Protein AF-A0A9E5C699-F1 (afdb_monomer)

Nearest PDB structures (foldseek):
  2d1f-assembly1_B  TM=9.800E-01  e=3.601E-03  Mycobacterium tuberculosis
  2zsj-assembly2_C  TM=9.409E-01  e=1.602E-03  Aquifex aeolicus
  2zsj-assembly2_D  TM=9.374E-01  e=3.383E-03  Aquifex aeolicus
  6cgq-assembly1_B-2  TM=9.684E-01  e=5.927E-03  Bacillus spizizenii
  6cgq-assembly1_A  TM=9.674E-01  e=7.605E-03  Bacillus spizizenii

Fold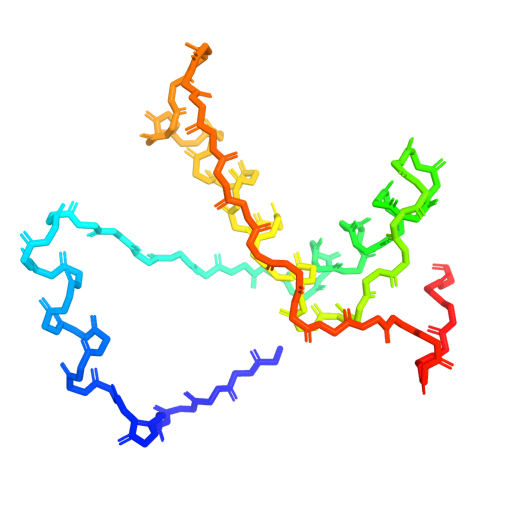seek 3Di:
DDDPDDPCVVVVVVVCVVVVHDDDDADLVLLLVQQQCCCPPVVANADSVLSRQVSVVVVCVVVCVDPPPDDDDRDRPGGCPVPDRRD

Radius of gyration: 14.01 Å; Cα contacts (8 Å, |Δi|>4): 76; chains: 1; bounding box: 34×36×26 Å

Secondary structure (DSSP, 8-state):
---SS-TTHHHHHHHHHHTT-------HHHHHHHHHHHHHHS---B-HHHHHHHHHHHHHHHTTSSPTT---------BGGGSPPP-

Mean predicted aligned error: 3.88 Å

Sequence (87 aa):
MSIAAPSRLWQIMEILRLTAGSAVAVEESSILVMQRDLAEQEGIFAEPTSAVAFAGLEVLASQGVIQEGETVLVPVTGFGLKDEPPR

Structure (mmCIF, N/CA/C/O backbone):
data_AF-A0A9E5C699-F1
#
_entry.id   AF-A0A9E5C699-F1
#
loop_
_atom_site.group_PDB
_atom_site.id
_atom_site.type_symbol
_atom_site.label_atom_id
_atom_site.label_alt_id
_atom_site.label_comp_id
_atom_site.label_asym_id
_atom_site.label_entity_id
_atom_site.label_seq_id
_atom_site.pdbx_PDB_ins_code
_atom_site.Cartn_x
_atom_site.Cartn_y
_atom_site.Cartn_z
_atom_site.occupancy
_atom_site.B_iso_or_equiv
_atom_site.auth_seq_id
_atom_site.auth_comp_id
_atom_site.auth_asym_id
_atom_site.auth_atom_id
_atom_site.pdbx_PDB_model_num
ATOM 1 N N . MET A 1 1 ? 5.687 -0.264 -12.078 1.00 60.53 1 MET A N 1
ATOM 2 C CA . MET A 1 1 ? 6.671 -1.376 -11.988 1.00 60.53 1 MET A CA 1
ATOM 3 C C . MET A 1 1 ? 5.911 -2.712 -11.981 1.00 60.53 1 MET A C 1
ATOM 5 O O . MET A 1 1 ? 4.967 -2.826 -11.215 1.00 60.53 1 MET A O 1
ATOM 9 N N . SER A 1 2 ? 6.238 -3.703 -12.824 1.00 76.44 2 SER A N 1
ATOM 10 C CA . SER A 1 2 ? 5.528 -5.004 -12.849 1.00 76.44 2 SER A CA 1
ATOM 11 C C . SER A 1 2 ? 6.492 -6.168 -13.077 1.00 76.44 2 SER A C 1
ATOM 13 O O . SER A 1 2 ? 7.411 -6.063 -13.888 1.00 76.44 2 SER A O 1
ATOM 15 N N . ILE A 1 3 ? 6.277 -7.278 -12.365 1.00 82.88 3 ILE A N 1
ATOM 16 C CA . ILE A 1 3 ? 7.008 -8.536 -12.551 1.00 82.88 3 ILE A CA 1
ATOM 17 C C . ILE A 1 3 ? 6.033 -9.536 -13.167 1.00 82.88 3 ILE A C 1
ATOM 19 O O . ILE A 1 3 ? 5.158 -10.051 -12.478 1.00 82.88 3 ILE A O 1
ATOM 23 N N . ALA A 1 4 ? 6.202 -9.832 -14.457 1.00 86.88 4 ALA A N 1
ATOM 24 C CA . ALA A 1 4 ? 5.286 -10.704 -15.199 1.00 86.88 4 ALA A CA 1
ATOM 25 C C . ALA A 1 4 ? 5.194 -12.134 -14.627 1.00 86.88 4 ALA A C 1
ATOM 27 O O . ALA A 1 4 ? 4.155 -12.777 -14.731 1.00 86.88 4 ALA A O 1
ATOM 28 N N . ALA A 1 5 ? 6.272 -12.632 -14.012 1.00 90.31 5 ALA A N 1
ATOM 29 C CA . ALA A 1 5 ? 6.332 -13.962 -13.410 1.00 90.31 5 ALA A CA 1
ATOM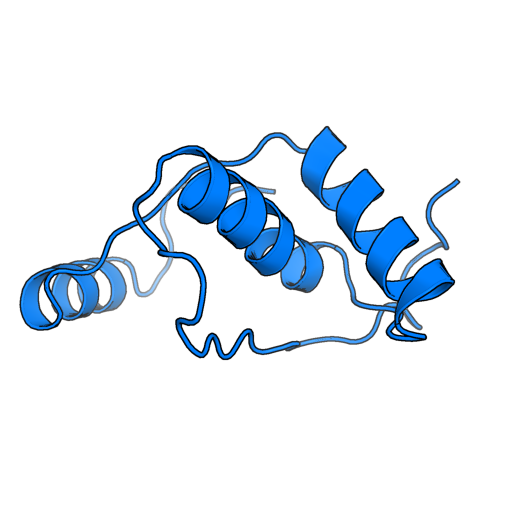 30 C C . ALA A 1 5 ? 7.093 -13.914 -12.071 1.00 90.31 5 ALA A C 1
ATOM 32 O O . ALA A 1 5 ? 8.299 -14.175 -12.037 1.00 90.31 5 ALA A O 1
ATOM 33 N N . PRO A 1 6 ? 6.434 -13.539 -10.957 1.00 91.69 6 PRO A N 1
ATOM 34 C CA . PRO A 1 6 ? 7.099 -13.486 -9.663 1.00 91.69 6 PRO A CA 1
ATOM 35 C C . PRO A 1 6 ? 7.468 -14.900 -9.201 1.00 91.69 6 PRO A C 1
ATOM 37 O O . PRO A 1 6 ? 6.674 -15.835 -9.305 1.00 91.69 6 PRO A O 1
ATOM 40 N N . SER A 1 7 ? 8.666 -15.061 -8.634 1.00 95.12 7 SER A N 1
ATOM 41 C CA . SER A 1 7 ? 9.214 -16.369 -8.226 1.00 95.12 7 SER A CA 1
ATOM 42 C C . SER A 1 7 ? 8.335 -17.131 -7.230 1.00 95.12 7 SER A C 1
ATOM 44 O O . SER A 1 7 ? 8.372 -18.358 -7.170 1.00 95.12 7 SER A O 1
ATOM 46 N N . ARG A 1 8 ? 7.520 -16.404 -6.462 1.00 96.38 8 ARG A N 1
ATOM 47 C CA . ARG A 1 8 ? 6.605 -16.935 -5.446 1.00 96.38 8 ARG A CA 1
ATOM 48 C C . ARG A 1 8 ? 5.132 -16.811 -5.844 1.00 96.38 8 ARG A C 1
ATOM 50 O O . ARG A 1 8 ? 4.275 -16.778 -4.967 1.00 96.38 8 ARG A O 1
ATOM 57 N N . LEU A 1 9 ? 4.823 -16.758 -7.147 1.00 95.94 9 LEU A N 1
ATOM 58 C CA . LEU A 1 9 ? 3.447 -16.614 -7.647 1.00 95.94 9 LEU A CA 1
ATOM 59 C C . LEU A 1 9 ? 2.478 -17.616 -7.003 1.00 95.94 9 LEU A C 1
ATOM 61 O O . LEU A 1 9 ? 1.382 -17.244 -6.601 1.00 95.94 9 LEU A O 1
ATOM 65 N N . TRP A 1 10 ? 2.890 -18.877 -6.862 1.00 97.06 10 TRP A N 1
ATOM 66 C CA . TRP A 1 10 ? 2.049 -19.913 -6.262 1.00 97.06 10 TRP A CA 1
ATOM 67 C C . TRP A 1 10 ? 1.685 -19.608 -4.800 1.00 97.06 10 TRP A C 1
ATOM 69 O O . TRP A 1 10 ? 0.519 -19.748 -4.446 1.00 97.06 10 TRP A O 1
ATOM 79 N N . GLN A 1 11 ? 2.633 -19.111 -3.994 1.00 98.12 11 GLN A N 1
ATOM 80 C CA . GLN A 1 11 ? 2.404 -18.732 -2.590 1.00 98.12 11 GLN A CA 1
ATOM 81 C C . GLN A 1 11 ? 1.458 -17.532 -2.489 1.00 98.12 11 GLN A C 1
ATOM 83 O O . GLN A 1 11 ? 0.587 -17.503 -1.624 1.00 98.12 11 GLN A O 1
ATOM 88 N N . ILE A 1 12 ? 1.596 -16.562 -3.403 1.00 96.94 12 ILE A N 1
ATOM 89 C CA . ILE A 1 12 ? 0.697 -15.401 -3.497 1.00 96.94 12 ILE A CA 1
ATOM 90 C C . ILE A 1 12 ? -0.733 -15.869 -3.802 1.00 96.94 12 ILE A C 1
ATOM 92 O O . ILE A 1 12 ? -1.674 -15.505 -3.104 1.00 96.94 12 ILE A O 1
ATOM 96 N N . MET A 1 13 ? -0.906 -16.728 -4.809 1.00 97.50 13 MET A N 1
ATOM 97 C CA . MET A 1 13 ? -2.230 -17.239 -5.180 1.00 97.50 13 MET A CA 1
ATOM 98 C C . MET A 1 13 ? -2.842 -18.134 -4.096 1.00 97.50 13 MET A C 1
ATOM 100 O O . MET A 1 13 ? -4.060 -18.159 -3.931 1.00 97.50 13 MET A O 1
ATOM 104 N N . GLU A 1 14 ? -2.018 -18.900 -3.382 1.00 98.31 14 GLU A N 1
ATOM 105 C CA . GLU A 1 14 ? -2.451 -19.716 -2.251 1.00 98.31 14 GLU A CA 1
ATOM 106 C C . GLU A 1 14 ? -2.983 -18.848 -1.109 1.00 98.31 14 GLU A C 1
ATOM 108 O O . GLU A 1 14 ? -4.124 -19.056 -0.696 1.00 98.31 14 GLU A O 1
ATOM 113 N N . ILE A 1 15 ? -2.222 -17.845 -0.654 1.00 98.12 15 ILE A N 1
ATOM 114 C CA . ILE A 1 15 ? -2.652 -17.021 0.480 1.00 98.12 15 ILE A CA 1
ATOM 115 C C . ILE A 1 15 ? -3.903 -16.204 0.152 1.00 98.12 15 ILE A C 1
ATOM 117 O O . ILE A 1 15 ? -4.810 -16.172 0.974 1.00 98.12 15 ILE A O 1
ATOM 121 N N . LEU A 1 16 ? -4.015 -15.651 -1.065 1.00 97.44 16 LEU A N 1
ATOM 122 C CA . LEU A 1 16 ? -5.219 -14.933 -1.501 1.00 97.44 16 LEU A CA 1
ATOM 123 C C . LEU A 1 16 ? -6.469 -15.819 -1.427 1.00 97.44 16 LEU A C 1
ATOM 125 O O . LEU A 1 16 ? -7.516 -15.376 -0.965 1.00 97.44 16 LEU A O 1
ATOM 129 N N . ARG A 1 17 ? -6.369 -17.091 -1.833 1.00 97.81 17 ARG A N 1
ATOM 130 C CA . ARG A 1 17 ? -7.496 -18.031 -1.727 1.00 97.81 17 ARG A CA 1
ATOM 131 C C . ARG A 1 17 ? -7.807 -18.402 -0.279 1.00 97.81 17 ARG A C 1
ATOM 133 O O . ARG A 1 17 ? -8.977 -18.446 0.081 1.00 97.81 17 ARG A O 1
ATOM 140 N N . LEU A 1 18 ? -6.783 -18.671 0.534 1.00 98.50 18 LEU A N 1
ATOM 141 C CA . LEU A 1 18 ? -6.954 -19.073 1.935 1.00 98.50 18 LEU A CA 1
ATOM 142 C C . LEU A 1 18 ? -7.587 -17.972 2.791 1.00 98.50 18 LEU A C 1
ATOM 144 O O . LEU A 1 18 ? -8.361 -18.279 3.693 1.00 98.50 18 LEU A O 1
ATOM 148 N N . THR A 1 19 ? -7.270 -16.707 2.514 1.00 97.50 19 THR A N 1
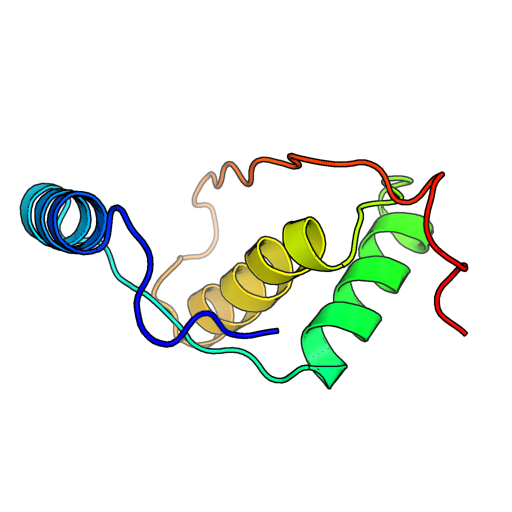ATOM 149 C CA . THR A 1 19 ? -7.789 -15.562 3.274 1.00 97.50 19 THR A CA 1
ATOM 150 C C . THR A 1 19 ? -9.027 -14.926 2.649 1.00 97.50 19 THR A C 1
ATOM 152 O O . THR A 1 19 ? -9.522 -13.942 3.191 1.00 97.50 19 THR A O 1
ATOM 155 N N . ALA A 1 20 ? -9.511 -15.449 1.514 1.00 96.62 20 ALA A N 1
ATOM 156 C CA . ALA A 1 20 ? -10.475 -14.757 0.652 1.00 96.62 20 ALA A CA 1
ATOM 157 C C . ALA A 1 20 ? -10.042 -13.306 0.333 1.00 96.62 20 ALA A C 1
ATOM 159 O O . ALA A 1 20 ? -10.865 -12.398 0.239 1.00 96.62 20 ALA A O 1
ATOM 160 N N . GLY A 1 21 ? -8.730 -13.097 0.196 1.00 95.25 21 GLY A N 1
ATOM 161 C CA . GLY A 1 21 ? -8.121 -11.815 -0.127 1.00 95.25 21 GLY A CA 1
ATOM 162 C C . GLY A 1 21 ? -8.239 -11.454 -1.607 1.00 95.25 21 GLY A C 1
ATOM 163 O O . GLY A 1 21 ? -8.692 -12.239 -2.440 1.00 95.25 21 GLY A O 1
ATOM 164 N N . SER A 1 22 ? -7.772 -10.252 -1.942 1.00 93.00 22 SER A N 1
ATOM 165 C CA . SER A 1 22 ? -7.808 -9.710 -3.301 1.00 93.00 22 SER A CA 1
ATOM 166 C C . SER A 1 22 ? -6.459 -9.116 -3.715 1.00 93.00 22 SER A C 1
ATOM 168 O O . SER A 1 22 ? -5.576 -8.890 -2.887 1.00 93.00 22 SER A O 1
ATOM 170 N N . ALA A 1 23 ? -6.309 -8.866 -5.013 1.00 94.19 23 ALA A N 1
ATOM 171 C CA . ALA A 1 23 ? -5.195 -8.135 -5.596 1.00 94.19 23 ALA A CA 1
ATOM 172 C C 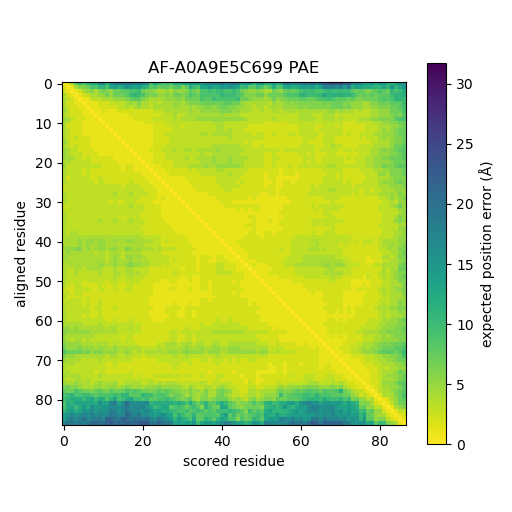. ALA A 1 23 ? -5.743 -7.071 -6.549 1.00 94.19 23 ALA A C 1
ATOM 174 O O . ALA A 1 23 ? -6.714 -7.310 -7.266 1.00 94.19 23 ALA A O 1
ATOM 175 N N . VAL A 1 24 ? -5.099 -5.908 -6.572 1.00 96.12 24 VAL A N 1
ATOM 176 C CA . VAL A 1 24 ? -5.497 -4.772 -7.403 1.00 96.12 24 VAL A CA 1
ATOM 177 C C . VAL A 1 24 ? -4.297 -4.257 -8.189 1.00 96.12 24 VAL A C 1
ATOM 179 O O . VAL A 1 24 ? -3.161 -4.325 -7.720 1.00 96.12 24 VAL A O 1
ATOM 182 N N . ALA A 1 25 ? -4.549 -3.776 -9.403 1.00 95.25 25 ALA A N 1
ATOM 183 C CA . ALA A 1 25 ? -3.561 -3.067 -10.204 1.00 95.25 25 ALA A CA 1
ATOM 184 C C . ALA A 1 25 ? -3.746 -1.559 -10.014 1.00 95.25 25 ALA A C 1
ATOM 186 O O . ALA A 1 25 ? -4.873 -1.087 -9.872 1.00 95.25 25 ALA A O 1
ATOM 187 N N . VAL A 1 26 ? -2.643 -0.816 -10.030 1.00 96.31 26 VAL A N 1
ATOM 188 C CA . VAL A 1 26 ? -2.646 0.644 -9.901 1.00 96.31 26 VAL A CA 1
ATOM 189 C C . VAL A 1 26 ? -1.842 1.273 -11.025 1.00 96.31 26 VAL A C 1
ATOM 191 O O . VAL A 1 26 ? -0.918 0.657 -11.561 1.00 96.31 26 VAL A O 1
ATOM 194 N N . GLU A 1 27 ? -2.194 2.507 -11.363 1.00 95.06 27 GLU A N 1
ATOM 195 C CA . GLU A 1 27 ? -1.460 3.306 -12.336 1.00 95.06 27 GLU A CA 1
ATOM 196 C C . GLU A 1 27 ? -0.149 3.825 -11.741 1.00 95.06 27 GLU A C 1
ATOM 198 O O . GLU A 1 27 ? -0.072 4.166 -10.559 1.00 95.06 27 GLU A O 1
ATOM 203 N N . GLU A 1 28 ? 0.884 3.949 -12.576 1.00 93.62 28 GLU A N 1
ATOM 204 C CA . GLU A 1 28 ? 2.194 4.452 -12.138 1.00 93.62 28 GLU A CA 1
ATOM 205 C C . GLU A 1 28 ? 2.096 5.876 -11.565 1.00 93.62 28 GLU A C 1
ATOM 207 O O . GLU A 1 28 ? 2.756 6.205 -10.581 1.00 93.62 28 GLU A O 1
ATOM 212 N N . SER A 1 29 ? 1.217 6.714 -12.124 1.00 95.19 29 SER A N 1
ATOM 213 C CA . SER A 1 29 ? 0.976 8.071 -11.624 1.00 95.19 29 SER A CA 1
ATOM 214 C C . SER A 1 29 ? 0.462 8.089 -10.185 1.00 95.19 29 SER A C 1
ATOM 216 O O . SER A 1 29 ? 0.856 8.959 -9.413 1.00 95.19 29 SER A O 1
ATOM 218 N N . SER A 1 30 ? -0.380 7.124 -9.807 1.00 96.06 30 SER A N 1
ATOM 219 C CA . SER A 1 30 ? -0.913 7.023 -8.445 1.00 96.06 30 SER A CA 1
ATOM 220 C C . SER A 1 30 ? 0.179 6.668 -7.437 1.00 96.06 30 SER A C 1
ATOM 222 O O . SER A 1 30 ? 0.135 7.134 -6.305 1.00 96.06 30 SER A O 1
ATOM 224 N N . ILE A 1 31 ? 1.196 5.903 -7.851 1.00 95.25 31 ILE A N 1
ATOM 225 C CA . ILE A 1 31 ? 2.347 5.572 -7.000 1.00 95.25 31 ILE A CA 1
ATOM 226 C C . ILE A 1 3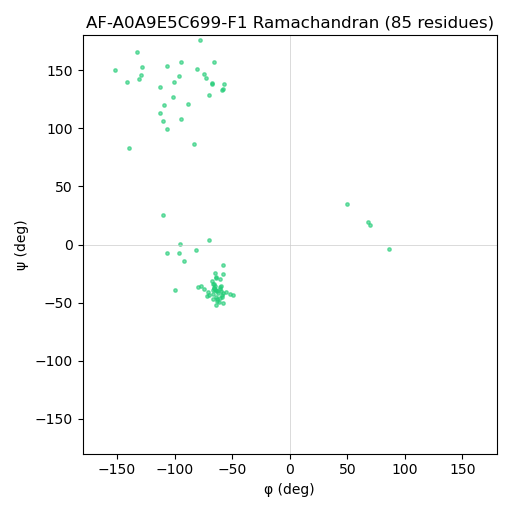1 ? 3.120 6.844 -6.634 1.00 95.25 31 ILE A C 1
ATOM 228 O O . ILE A 1 31 ? 3.443 7.048 -5.467 1.00 95.25 31 ILE A O 1
ATOM 232 N N . LEU A 1 32 ? 3.392 7.706 -7.619 1.00 93.94 32 LEU A N 1
ATOM 233 C CA . LEU A 1 32 ? 4.137 8.953 -7.409 1.00 93.94 32 LEU A CA 1
ATOM 234 C C . LEU A 1 32 ? 3.364 9.946 -6.538 1.00 93.94 32 LEU A C 1
ATOM 236 O O . LEU A 1 32 ? 3.944 10.545 -5.633 1.00 93.94 32 LEU A O 1
ATOM 240 N N . VAL A 1 33 ? 2.055 10.087 -6.781 1.00 95.56 33 VAL A N 1
ATOM 241 C CA . VAL A 1 33 ? 1.172 10.910 -5.939 1.00 95.56 33 VAL A CA 1
ATOM 242 C C . VAL A 1 33 ? 1.219 10.414 -4.499 1.00 95.56 33 VAL A C 1
ATOM 244 O O . VAL A 1 33 ? 1.509 11.190 -3.596 1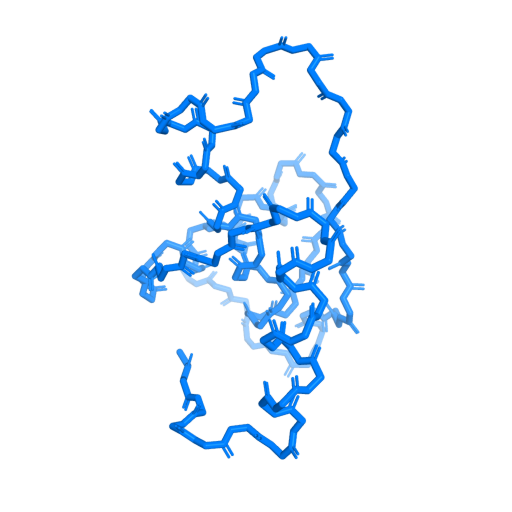.00 95.56 33 VAL A O 1
ATOM 247 N N . MET A 1 34 ? 1.043 9.110 -4.295 1.00 96.00 34 MET A N 1
ATOM 248 C CA . MET A 1 34 ? 1.025 8.530 -2.959 1.00 96.00 34 MET A CA 1
ATOM 249 C C . MET A 1 34 ? 2.376 8.639 -2.246 1.00 96.00 34 MET A C 1
ATOM 251 O O . MET A 1 34 ? 2.428 8.905 -1.050 1.00 96.00 34 MET A O 1
ATOM 255 N N . GLN A 1 35 ? 3.488 8.478 -2.967 1.00 94.94 35 GLN A N 1
ATOM 256 C CA . GLN A 1 35 ? 4.824 8.674 -2.404 1.00 94.94 35 GLN A CA 1
ATOM 257 C C . GLN A 1 35 ? 5.013 10.105 -1.884 1.00 94.94 35 GLN A C 1
ATOM 259 O O . GLN A 1 35 ? 5.531 10.293 -0.780 1.00 94.94 35 GLN A O 1
ATOM 264 N N . ARG A 1 36 ? 4.60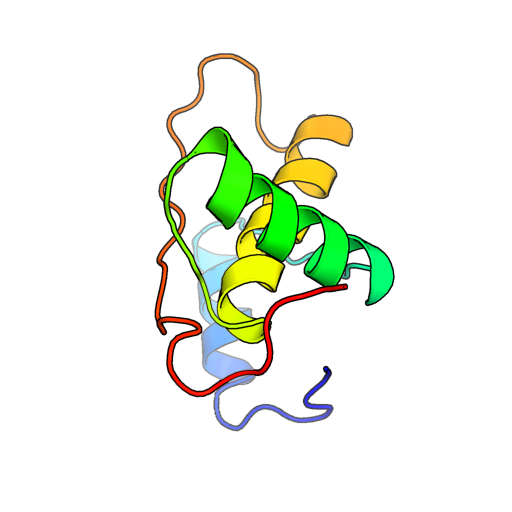1 11.105 -2.673 1.00 94.31 36 ARG A N 1
ATOM 265 C CA . ARG A 1 36 ? 4.655 12.514 -2.270 1.00 94.31 36 ARG A CA 1
ATOM 266 C C . ARG A 1 36 ? 3.749 12.765 -1.070 1.00 94.31 36 ARG A C 1
ATOM 268 O O . ARG A 1 36 ? 4.203 13.343 -0.089 1.00 94.31 36 ARG A O 1
ATOM 275 N N . ASP A 1 37 ? 2.505 12.304 -1.128 1.00 95.94 37 ASP A N 1
ATOM 276 C CA . ASP A 1 37 ? 1.518 12.562 -0.083 1.00 95.94 37 ASP A CA 1
ATOM 277 C C . ASP A 1 37 ? 1.947 11.929 1.254 1.00 95.94 37 ASP A C 1
ATOM 279 O O . ASP A 1 37 ? 1.883 12.589 2.289 1.00 95.94 37 ASP A O 1
ATOM 283 N N . LEU A 1 38 ? 2.514 10.716 1.241 1.00 95.44 38 LEU A N 1
ATOM 284 C CA . LEU A 1 38 ? 3.119 10.099 2.430 1.00 95.44 38 LEU A CA 1
ATOM 285 C C . LEU A 1 38 ? 4.272 10.933 3.007 1.00 95.44 38 LEU A C 1
ATOM 287 O O . LEU A 1 38 ? 4.400 11.055 4.227 1.00 95.44 38 LEU A O 1
ATOM 291 N N . ALA A 1 39 ? 5.114 11.519 2.155 1.00 94.50 39 ALA A N 1
ATOM 292 C CA . ALA A 1 39 ? 6.237 12.333 2.604 1.00 94.50 39 ALA A CA 1
ATOM 293 C C . ALA A 1 39 ? 5.778 13.681 3.185 1.00 94.50 39 ALA A C 1
ATOM 295 O O . ALA A 1 39 ? 6.274 14.095 4.233 1.00 94.50 39 ALA A O 1
ATOM 296 N N . GLU A 1 40 ? 4.838 14.353 2.519 1.00 95.75 40 GLU A N 1
ATOM 297 C CA . GLU A 1 40 ? 4.379 15.698 2.880 1.00 95.75 40 GLU A CA 1
ATOM 298 C C . GLU A 1 40 ? 3.376 15.704 4.037 1.00 95.75 40 GLU A C 1
ATOM 300 O O . GLU A 1 40 ? 3.405 16.623 4.857 1.00 95.75 40 GLU A O 1
ATOM 305 N N . GLN A 1 41 ? 2.495 14.703 4.112 1.00 97.06 41 GLN A N 1
ATOM 306 C CA . GLN A 1 41 ? 1.386 14.678 5.072 1.00 97.06 41 GLN A CA 1
ATOM 307 C C . GLN A 1 41 ? 1.701 13.813 6.296 1.00 97.06 41 GLN A C 1
ATOM 309 O O . GLN A 1 41 ? 1.398 14.211 7.419 1.00 97.06 41 GLN A O 1
ATOM 314 N N . GLU A 1 42 ? 2.370 12.674 6.096 1.00 95.25 42 GLU A N 1
ATOM 315 C CA . GLU A 1 42 ? 2.639 11.693 7.160 1.00 95.25 42 GLU A CA 1
ATOM 316 C C . GLU A 1 42 ? 4.108 11.684 7.619 1.00 95.25 42 GLU A C 1
ATOM 318 O O . GLU A 1 42 ? 4.467 11.005 8.582 1.00 95.25 42 GLU A O 1
ATOM 323 N 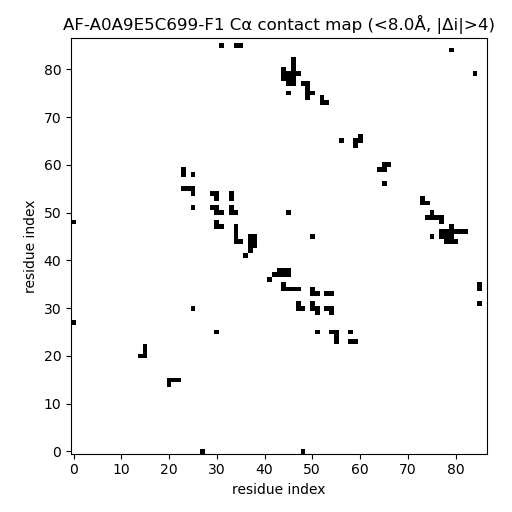N . GLY A 1 43 ? 4.991 12.427 6.940 1.00 94.19 43 GLY A N 1
ATOM 324 C CA . GLY A 1 43 ? 6.429 12.435 7.231 1.00 94.19 43 GLY A CA 1
ATOM 325 C C . GLY A 1 43 ? 7.134 11.114 6.900 1.00 94.19 43 GLY A C 1
ATOM 326 O O . GLY A 1 43 ? 8.225 10.847 7.412 1.00 94.19 43 GLY A O 1
ATOM 327 N N . ILE A 1 44 ? 6.528 10.276 6.053 1.00 94.06 44 ILE A N 1
ATOM 328 C CA . ILE A 1 44 ? 7.050 8.968 5.651 1.00 94.06 44 ILE A CA 1
ATOM 329 C C . ILE A 1 44 ? 7.552 9.062 4.212 1.00 94.06 44 ILE A C 1
ATOM 331 O O . ILE A 1 44 ? 6.791 8.947 3.256 1.00 94.06 44 ILE A O 1
ATOM 335 N N . PHE A 1 45 ? 8.865 9.210 4.039 1.00 93.25 45 PHE A N 1
ATOM 336 C CA . PHE A 1 45 ? 9.464 9.141 2.708 1.00 93.25 45 PHE A CA 1
ATOM 337 C C . PHE A 1 45 ? 9.710 7.680 2.305 1.00 93.25 45 PHE A C 1
ATOM 339 O O . PHE A 1 45 ? 10.778 7.117 2.561 1.00 93.25 45 PHE A O 1
ATOM 346 N N . ALA A 1 46 ? 8.690 7.046 1.727 1.00 93.88 46 ALA A N 1
ATOM 347 C CA . ALA A 1 46 ? 8.739 5.667 1.243 1.00 93.88 46 ALA A CA 1
ATOM 348 C C . ALA A 1 46 ? 9.412 5.566 -0.140 1.00 93.88 46 ALA A C 1
ATOM 350 O O . ALA A 1 46 ? 9.334 6.489 -0.951 1.00 93.88 46 ALA A O 1
ATOM 351 N N . GLU A 1 47 ? 10.053 4.431 -0.433 1.00 92.75 47 GLU A N 1
ATOM 352 C CA . GLU A 1 47 ? 10.452 4.111 -1.815 1.00 92.75 47 GLU A CA 1
ATOM 353 C C . GLU A 1 47 ? 9.199 3.906 -2.704 1.00 92.75 47 GLU A C 1
ATOM 355 O O . GLU A 1 47 ? 8.141 3.517 -2.184 1.00 92.75 47 GLU A O 1
ATOM 360 N N . PRO A 1 48 ? 9.284 4.072 -4.039 1.00 91.81 48 PRO A N 1
ATOM 361 C CA . PRO A 1 48 ? 8.127 3.923 -4.928 1.00 91.81 48 PRO A CA 1
ATOM 362 C C . PRO A 1 48 ? 7.422 2.566 -4.799 1.00 91.81 48 PRO A C 1
ATOM 364 O O . PRO A 1 48 ? 6.196 2.497 -4.753 1.00 91.81 48 PRO A O 1
ATOM 367 N N . THR A 1 49 ? 8.173 1.469 -4.665 1.00 91.25 49 THR A N 1
ATOM 368 C CA . THR A 1 49 ? 7.610 0.117 -4.500 1.00 91.25 49 THR A CA 1
ATOM 369 C C . THR A 1 49 ? 6.821 -0.059 -3.209 1.00 91.25 49 THR A C 1
ATOM 371 O O . THR A 1 49 ? 5.868 -0.835 -3.191 1.00 91.25 49 THR A O 1
ATOM 374 N N . SER A 1 50 ? 7.167 0.678 -2.152 1.00 94.56 50 SER A N 1
ATOM 375 C CA . SER A 1 50 ? 6.397 0.696 -0.906 1.00 94.56 50 SER A CA 1
ATOM 376 C C . SER A 1 50 ? 5.136 1.561 -1.043 1.00 94.56 50 SER A C 1
ATOM 378 O O . SER A 1 50 ? 4.077 1.183 -0.543 1.00 94.56 50 SER A O 1
ATOM 380 N N . ALA A 1 51 ? 5.203 2.671 -1.788 1.00 95.50 51 ALA A N 1
ATOM 381 C CA . ALA A 1 51 ? 4.048 3.535 -2.053 1.00 95.50 51 ALA A CA 1
ATOM 382 C C . ALA A 1 51 ? 2.943 2.848 -2.889 1.00 95.50 51 ALA A C 1
ATOM 384 O O . ALA A 1 51 ? 1.768 3.185 -2.744 1.00 95.50 51 ALA A O 1
ATOM 385 N N . VAL A 1 52 ? 3.280 1.828 -3.696 1.00 96.25 52 VAL A N 1
AT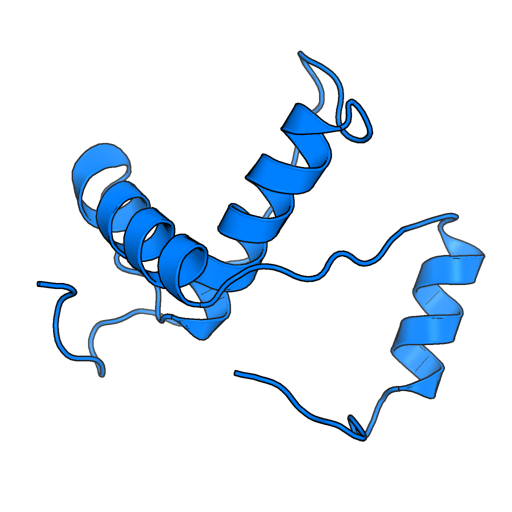OM 386 C CA . VAL A 1 52 ? 2.305 1.005 -4.450 1.00 96.25 52 VAL A CA 1
ATOM 387 C C . VAL A 1 52 ? 1.193 0.461 -3.551 1.00 96.25 52 VAL A C 1
ATOM 389 O O . VAL A 1 52 ? 0.028 0.468 -3.945 1.00 96.25 52 VAL A O 1
ATOM 392 N N . ALA A 1 53 ? 1.533 -0.014 -2.349 1.00 95.94 53 ALA A N 1
ATOM 393 C CA . ALA A 1 53 ? 0.557 -0.620 -1.446 1.00 95.94 53 ALA A CA 1
ATOM 394 C C . ALA A 1 53 ? -0.481 0.400 -0.948 1.00 95.94 53 ALA A C 1
ATOM 396 O O . ALA A 1 53 ? -1.655 0.065 -0.806 1.00 95.94 53 ALA A O 1
ATOM 397 N N . PHE A 1 54 ? -0.070 1.654 -0.753 1.00 97.06 54 PHE A N 1
ATOM 398 C CA . PHE A 1 54 ? -0.958 2.745 -0.359 1.00 97.06 54 PHE A CA 1
ATOM 399 C C . PHE A 1 54 ? -1.839 3.219 -1.523 1.00 97.06 54 PHE A C 1
ATOM 401 O O . PHE A 1 54 ? -3.032 3.437 -1.334 1.00 97.06 54 PHE A O 1
ATOM 408 N N . ALA A 1 55 ? -1.303 3.279 -2.747 1.00 97.19 55 ALA A N 1
ATOM 409 C CA . ALA A 1 55 ? -2.126 3.518 -3.934 1.00 97.19 55 ALA A CA 1
ATOM 410 C C . ALA A 1 55 ? -3.176 2.401 -4.111 1.00 97.19 55 ALA A C 1
ATOM 412 O O . ALA A 1 55 ? -4.328 2.658 -4.448 1.00 97.19 55 ALA A O 1
ATOM 413 N N . GLY A 1 56 ? -2.804 1.147 -3.827 1.00 97.31 56 GLY A N 1
ATOM 414 C CA . GLY A 1 56 ? -3.739 0.021 -3.821 1.00 97.31 56 GLY A CA 1
ATOM 415 C C . GLY A 1 56 ? -4.815 0.151 -2.741 1.00 97.31 56 GLY A C 1
ATOM 416 O O . GLY A 1 56 ? -5.978 -0.143 -3.007 1.00 97.31 56 GLY A O 1
ATOM 417 N N . LEU A 1 57 ? -4.448 0.632 -1.548 1.00 96.75 57 LEU A N 1
ATOM 418 C CA . LEU A 1 57 ? -5.387 0.921 -0.462 1.00 96.75 57 LEU A CA 1
ATOM 419 C C . LEU A 1 57 ? -6.439 1.955 -0.887 1.00 96.75 57 LEU A C 1
ATOM 421 O O . LEU A 1 57 ? -7.624 1.723 -0.664 1.00 96.75 57 LEU A O 1
ATOM 425 N N . GLU A 1 58 ? -6.039 3.042 -1.549 1.00 96.19 58 GLU A N 1
ATOM 426 C CA . GLU A 1 58 ? -6.974 4.053 -2.067 1.00 96.19 58 GLU A CA 1
ATOM 427 C C . GLU A 1 58 ? -7.984 3.444 -3.057 1.00 96.19 58 GLU A C 1
ATOM 429 O O . GLU A 1 58 ? -9.194 3.684 -2.966 1.00 96.19 58 GLU A O 1
ATOM 434 N N . VAL A 1 59 ? -7.519 2.577 -3.963 1.00 97.38 59 VAL A N 1
ATOM 435 C CA . VAL A 1 59 ? -8.412 1.871 -4.893 1.00 97.38 59 VAL A CA 1
ATOM 436 C C . VAL A 1 59 ? -9.369 0.937 -4.143 1.00 97.38 59 VAL A C 1
ATOM 438 O O . VAL A 1 59 ? -10.568 0.951 -4.412 1.00 97.38 59 VAL A O 1
ATOM 441 N N . LEU A 1 60 ? -8.882 0.156 -3.178 1.00 96.94 60 LEU A N 1
ATOM 442 C CA . LEU A 1 60 ? -9.722 -0.778 -2.417 1.00 96.94 60 LEU A CA 1
ATOM 443 C C . LEU A 1 60 ? -10.758 -0.059 -1.543 1.00 96.94 60 LEU A C 1
ATOM 445 O O . LEU A 1 60 ? -11.898 -0.519 -1.447 1.00 96.94 60 LEU A O 1
ATOM 449 N N . ALA A 1 61 ? -10.389 1.075 -0.947 1.00 96.44 61 ALA A N 1
ATOM 450 C CA . ALA A 1 61 ? -11.304 1.921 -0.189 1.00 96.44 61 ALA A CA 1
ATOM 451 C C . ALA A 1 61 ? -12.371 2.548 -1.102 1.00 96.44 61 ALA A C 1
ATOM 453 O O . ALA A 1 61 ? -13.562 2.459 -0.808 1.00 96.44 61 ALA A O 1
ATOM 454 N N . SER A 1 62 ? -11.981 3.105 -2.257 1.00 95.88 62 SER A N 1
ATOM 455 C CA . SER A 1 62 ? -12.941 3.696 -3.209 1.00 95.88 62 SER A CA 1
ATOM 456 C C . SER A 1 62 ? -13.914 2.675 -3.814 1.00 95.88 62 SER A C 1
ATOM 458 O O . SER A 1 62 ? -15.049 3.020 -4.143 1.00 95.88 62 SER A O 1
ATOM 460 N N . GLN A 1 63 ? -13.505 1.408 -3.921 1.00 95.94 63 GLN A N 1
ATOM 461 C CA . GLN A 1 63 ? -14.360 0.300 -4.357 1.00 95.94 63 GLN A CA 1
ATOM 462 C C . GLN A 1 63 ? -15.248 -0.268 -3.236 1.00 95.94 63 GLN A C 1
ATOM 464 O O . GLN A 1 63 ? -16.064 -1.151 -3.500 1.00 95.94 63 GLN A O 1
ATOM 469 N N . GLY A 1 64 ? -15.095 0.205 -1.994 1.00 95.50 64 GLY A N 1
ATOM 470 C CA . GLY A 1 64 ? -15.823 -0.302 -0.829 1.00 95.50 64 GLY A CA 1
ATOM 471 C C . GLY A 1 64 ? -15.412 -1.713 -0.402 1.00 95.50 64 GLY A C 1
ATOM 472 O O . GLY A 1 64 ? -16.159 -2.365 0.327 1.00 95.50 64 GLY A O 1
ATOM 473 N N . VAL A 1 65 ? -14.251 -2.197 -0.863 1.00 95.75 65 VAL A N 1
ATOM 474 C CA . VAL A 1 65 ? -13.671 -3.470 -0.405 1.00 95.75 65 VAL A CA 1
ATOM 475 C C . VAL A 1 65 ? -13.173 -3.327 1.030 1.00 95.75 65 VAL A C 1
ATOM 477 O O . VAL A 1 65 ? -13.371 -4.236 1.828 1.00 95.75 65 VAL A O 1
ATOM 480 N N . ILE A 1 66 ? -12.552 -2.188 1.342 1.00 96.56 66 ILE A N 1
ATOM 481 C CA . ILE A 1 66 ? -12.213 -1.779 2.707 1.00 96.56 66 ILE A CA 1
ATOM 482 C C . ILE A 1 66 ? -13.253 -0.750 3.147 1.00 96.56 66 ILE A C 1
ATOM 484 O O . ILE A 1 66 ? -13.496 0.226 2.431 1.00 96.56 66 ILE A O 1
ATOM 488 N N . GLN A 1 67 ? -13.887 -0.983 4.292 1.00 96.62 67 GLN A N 1
ATOM 489 C CA . GLN A 1 67 ? -14.977 -0.150 4.798 1.00 96.62 67 GLN A CA 1
ATOM 490 C C . GLN A 1 67 ? -14.480 0.930 5.761 1.00 96.62 67 GLN A C 1
ATOM 492 O O . GLN A 1 67 ? -13.425 0.819 6.386 1.00 96.62 67 GLN A O 1
ATOM 497 N N . GLU A 1 68 ? -15.268 1.995 5.904 1.00 95.56 68 GLU A N 1
ATOM 498 C CA . GLU A 1 68 ? -14.991 3.040 6.887 1.00 95.56 68 GLU A CA 1
ATOM 499 C C . GLU A 1 68 ? -14.946 2.449 8.307 1.00 95.56 68 GLU A C 1
ATOM 501 O O . GLU A 1 68 ? -15.817 1.675 8.705 1.00 95.56 68 GLU A O 1
ATOM 506 N N . GLY A 1 69 ? -13.920 2.818 9.077 1.00 96.25 69 GLY A N 1
ATOM 507 C CA . GLY A 1 69 ? -13.713 2.332 10.444 1.00 96.25 69 GLY A CA 1
ATOM 508 C C . GLY A 1 69 ? -12.947 1.010 10.556 1.00 96.25 69 GLY A C 1
ATOM 509 O O . GLY A 1 69 ? -12.639 0.598 11.676 1.00 96.25 69 GLY A O 1
ATOM 510 N N . GLU A 1 70 ? -12.596 0.357 9.445 1.00 97.25 70 GLU A N 1
ATOM 511 C CA . GLU A 1 70 ? -11.705 -0.804 9.473 1.00 97.25 70 GLU A CA 1
ATOM 512 C C . GLU A 1 70 ? -10.251 -0.403 9.751 1.00 97.25 70 GLU A C 1
ATOM 514 O O . GLU A 1 70 ? -9.744 0.614 9.274 1.00 97.25 70 GLU A O 1
ATOM 519 N N . THR A 1 71 ? -9.548 -1.240 10.514 1.00 97.50 71 THR A N 1
ATOM 520 C CA . THR A 1 71 ? -8.122 -1.050 10.793 1.00 97.50 71 THR A CA 1
ATOM 521 C C . THR A 1 71 ? -7.287 -1.729 9.717 1.00 97.50 71 THR A C 1
ATOM 523 O O . THR A 1 71 ? -7.332 -2.950 9.570 1.00 97.50 71 THR A O 1
ATOM 526 N N . VAL A 1 72 ? -6.460 -0.950 9.020 1.00 97.25 72 VAL A N 1
ATOM 527 C CA . VAL A 1 72 ? -5.560 -1.442 7.970 1.00 97.25 72 VAL A CA 1
ATOM 528 C C . VAL A 1 72 ? -4.106 -1.306 8.413 1.00 97.25 72 VAL A C 1
ATOM 530 O O . VAL A 1 72 ? -3.695 -0.267 8.925 1.00 97.25 72 VAL A O 1
ATOM 533 N N . LEU A 1 73 ? -3.308 -2.351 8.181 1.00 97.12 73 LEU A N 1
ATOM 534 C CA . LEU A 1 73 ? -1.853 -2.309 8.313 1.00 97.12 73 LEU A CA 1
ATOM 535 C C . LEU A 1 73 ? -1.225 -2.387 6.921 1.00 97.12 73 LEU A C 1
ATOM 537 O O . LEU A 1 73 ? -1.404 -3.380 6.217 1.00 97.12 73 LEU A O 1
ATOM 541 N N . VAL A 1 74 ? -0.455 -1.363 6.550 1.00 96.25 74 VAL A N 1
ATOM 542 C CA . VAL A 1 74 ? 0.311 -1.329 5.298 1.00 96.25 74 VAL A CA 1
ATOM 543 C C . VAL A 1 74 ? 1.806 -1.362 5.628 1.00 96.25 74 VAL A C 1
ATOM 545 O O . VAL A 1 74 ? 2.314 -0.418 6.234 1.00 96.25 74 VAL A O 1
ATOM 548 N N . PRO A 1 75 ? 2.537 -2.435 5.274 1.00 94.81 75 PRO A N 1
ATOM 549 C CA . PRO A 1 75 ? 3.976 -2.495 5.506 1.00 94.81 75 PRO A CA 1
ATOM 550 C C . PRO A 1 75 ? 4.741 -1.529 4.593 1.00 94.81 75 PRO A C 1
ATOM 552 O O . PRO A 1 75 ? 4.612 -1.596 3.373 1.00 94.81 75 PRO A O 1
ATOM 555 N N . VAL A 1 76 ? 5.610 -0.700 5.175 1.00 94.56 76 VAL A N 1
ATOM 556 C CA . VAL A 1 76 ? 6.631 0.061 4.435 1.00 94.56 76 VAL A CA 1
ATOM 557 C C . VAL A 1 76 ? 7.924 -0.746 4.462 1.00 94.56 76 VAL A C 1
ATOM 559 O O . VAL A 1 76 ? 8.553 -0.888 5.511 1.00 94.56 76 VAL A O 1
ATOM 562 N N . THR A 1 77 ? 8.303 -1.325 3.323 1.00 92.44 77 THR A N 1
ATOM 563 C CA . THR A 1 77 ? 9.456 -2.237 3.238 1.00 92.44 77 THR A CA 1
ATOM 564 C C . THR A 1 77 ? 10.765 -1.539 2.881 1.00 92.44 77 THR A C 1
ATOM 566 O O . THR A 1 77 ? 11.828 -2.129 3.079 1.00 92.44 77 THR A O 1
ATOM 569 N N . GLY A 1 78 ? 10.711 -0.293 2.403 1.00 90.50 78 GLY A N 1
ATOM 570 C CA . GLY A 1 78 ? 11.889 0.504 2.073 1.00 90.50 78 GLY A CA 1
ATOM 571 C C . GLY A 1 78 ? 11.662 2.010 2.212 1.00 90.50 78 GLY A C 1
ATOM 572 O O . GLY A 1 78 ? 10.552 2.517 2.046 1.00 90.50 78 GLY A O 1
ATOM 573 N N . PHE A 1 79 ? 12.744 2.721 2.530 1.00 86.38 79 PHE A N 1
ATOM 574 C CA . PHE A 1 79 ? 12.767 4.177 2.668 1.00 86.38 79 PHE A CA 1
ATOM 575 C C . PHE A 1 79 ? 13.351 4.823 1.411 1.00 86.38 79 PHE A C 1
ATOM 577 O O . PHE A 1 79 ? 14.383 4.373 0.910 1.00 86.38 79 PHE A O 1
ATOM 584 N N . GLY A 1 80 ? 12.759 5.937 0.987 1.00 82.50 80 GLY A N 1
ATOM 585 C CA . GLY A 1 80 ? 13.106 6.678 -0.227 1.00 82.50 80 GLY A CA 1
ATOM 586 C C . GLY A 1 80 ? 14.451 7.405 -0.179 1.00 82.50 80 GLY A C 1
ATOM 587 O O . GLY A 1 80 ? 14.812 8.073 -1.132 1.00 82.50 80 GLY A O 1
ATOM 588 N N . LEU A 1 81 ? 15.250 7.274 0.889 1.00 82.62 81 LEU A N 1
ATOM 589 C CA . LEU A 1 81 ? 16.560 7.941 1.023 1.00 82.62 81 LEU A CA 1
ATOM 590 C C . LEU A 1 81 ? 17.560 7.601 -0.097 1.00 82.62 81 LEU A C 1
ATOM 592 O O . LEU A 1 81 ? 18.573 8.284 -0.241 1.00 82.62 81 LEU A O 1
ATOM 596 N N . LYS A 1 82 ? 17.319 6.515 -0.837 1.00 75.25 82 LYS A N 1
ATOM 597 C CA . LYS A 1 82 ? 18.125 6.094 -1.991 1.00 75.25 82 LYS A CA 1
ATOM 598 C C . LYS A 1 82 ? 17.549 6.562 -3.332 1.00 75.25 82 LYS A C 1
ATOM 600 O O . LYS A 1 82 ? 18.220 6.391 -4.346 1.00 75.25 82 LYS A O 1
ATOM 605 N N . ASP A 1 83 ? 16.354 7.136 -3.322 1.00 73.12 83 ASP A N 1
ATOM 606 C CA . ASP A 1 83 ? 15.598 7.550 -4.496 1.00 73.12 83 ASP A CA 1
ATOM 607 C C . ASP A 1 83 ? 15.605 9.080 -4.625 1.00 73.12 83 ASP A C 1
ATOM 609 O O . ASP A 1 83 ? 15.758 9.812 -3.643 1.00 73.12 83 ASP A O 1
ATOM 613 N N . GLU A 1 84 ? 15.450 9.587 -5.850 1.00 70.00 84 GLU A N 1
ATOM 614 C CA . GLU A 1 84 ? 15.228 11.020 -6.050 1.00 70.00 84 GLU A CA 1
ATOM 615 C C . GLU A 1 84 ? 13.856 11.419 -5.477 1.00 70.00 84 GLU A C 1
ATOM 617 O O . GLU A 1 84 ? 12.886 10.677 -5.658 1.00 70.00 84 GLU A O 1
ATOM 622 N N . PRO A 1 85 ? 13.737 12.580 -4.802 1.00 68.31 85 PRO A N 1
ATOM 623 C CA . PRO A 1 85 ? 12.445 13.066 -4.338 1.00 68.31 85 PRO A CA 1
ATOM 624 C C . PRO A 1 85 ? 11.466 13.210 -5.512 1.00 68.31 85 PRO A C 1
ATOM 626 O O . PRO A 1 85 ? 11.870 13.719 -6.567 1.00 68.31 85 PRO A O 1
ATOM 629 N N . PRO A 1 86 ? 10.193 12.805 -5.352 1.00 65.00 86 PRO A N 1
ATOM 630 C CA . PRO A 1 86 ? 9.177 13.043 -6.367 1.00 65.00 86 PRO A CA 1
ATOM 631 C C . PRO A 1 86 ? 9.073 14.552 -6.637 1.00 65.00 86 PRO A C 1
ATOM 633 O O . PRO A 1 86 ? 9.088 15.358 -5.705 1.00 65.00 86 PRO A O 1
ATOM 636 N N . ARG A 1 87 ? 9.043 14.927 -7.921 1.00 61.69 87 ARG A N 1
ATOM 637 C CA . ARG A 1 87 ? 8.891 16.320 -8.371 1.00 61.69 87 ARG A CA 1
ATOM 638 C C . ARG A 1 87 ? 7.434 16.740 -8.449 1.00 61.69 87 ARG A C 1
ATOM 640 O O . ARG A 1 87 ? 6.603 15.883 -8.820 1.00 61.69 87 ARG A O 1
#

pLDDT: mean 92.45, std 8.33, range [60.53, 98.5]

Solvent-accessible surface area (backbone atoms only — not comparable to full-atom values): 5439 Å² total; per-residue (Å²): 135,86,72,96,76,53,96,56,49,68,60,53,56,47,50,31,61,76,68,71,52,86,87,78,88,74,60,68,68,45,19,54,53,37,26,44,48,33,34,74,74,70,70,42,54,38,22,62,81,33,16,41,58,56,34,40,47,54,52,35,40,75,71,59,75,45,56,92,90,63,90,82,87,81,80,75,85,46,63,23,88,86,51,81,78,81,129